Protein AF-A0A6V7QDJ6-F1 (afdb_monomer)

InterPro domains:
  IPR005202 Transcription factor GRAS [PF03514] (22-93)
  IPR005202 Transcription factor GRAS [PS50985] (1-94)

Mean predicted aligned error: 11.09 Å

Sequence (99 aa):
MPAKNGVRSRRRPKDREHHPVRGSQRIERSESGARFAQRMRRAGFSGVLFDEETARGVRVLLSEHASGWGMKREEDMLVLTWKGHSSVFTSAWVPKVIS

Secondary structure (DSSP, 8-state):
------------S-----PPP-GGG-------HHHHHHHHHHTTEEEEPPPHHHHHHHHHHHHHH-TTEEEEEETTEEEEEETTEEEEEEEEEEE----

Radius of gyration: 25.83 Å; Cα contacts (8 Å, |Δi|>4): 93; chains: 1; bounding box: 64×81×34 Å

pLDDT: mean 84.67, std 17.17, range [37.72, 97.69]

Structure (mmCIF, N/CA/C/O backbone):
data_AF-A0A6V7QDJ6-F1
#
_entry.id   AF-A0A6V7QDJ6-F1
#
loop_
_atom_site.group_PDB
_atom_site.id
_atom_site.type_symbol
_atom_site.label_atom_id
_atom_site.label_alt_id
_atom_site.label_comp_id
_atom_site.label_asym_id
_atom_site.label_entity_id
_atom_site.label_seq_id
_atom_site.pdbx_PDB_ins_code
_atom_site.Cartn_x
_atom_site.Cartn_y
_atom_site.Cartn_z
_atom_site.occupancy
_atom_site.B_iso_or_equiv
_atom_site.auth_seq_id
_atom_site.auth_comp_id
_atom_site.auth_asym_id
_atom_site.auth_atom_id
_atom_site.pdbx_PDB_model_num
ATOM 1 N N . MET A 1 1 ? 45.042 -66.908 -5.375 1.00 37.72 1 MET A N 1
ATOM 2 C CA . MET A 1 1 ? 43.802 -66.166 -5.694 1.00 37.72 1 MET A CA 1
ATOM 3 C C . MET A 1 1 ? 43.280 -65.507 -4.415 1.00 37.72 1 MET A C 1
ATOM 5 O O . MET A 1 1 ? 42.824 -66.253 -3.560 1.00 37.72 1 MET A O 1
ATOM 9 N N . PRO A 1 2 ? 43.382 -64.179 -4.205 1.00 38.88 2 PRO A N 1
ATOM 10 C CA . PRO A 1 2 ? 42.753 -63.527 -3.057 1.00 38.88 2 PRO A CA 1
ATOM 11 C C . PRO A 1 2 ? 41.411 -62.872 -3.437 1.00 38.88 2 PRO A C 1
ATOM 13 O O . PRO A 1 2 ? 41.263 -62.285 -4.509 1.00 38.88 2 PRO A O 1
ATOM 16 N N . ALA A 1 3 ? 40.432 -62.998 -2.540 1.00 44.94 3 ALA A N 1
ATOM 17 C CA . ALA A 1 3 ? 39.082 -62.459 -2.665 1.00 44.94 3 ALA A CA 1
ATOM 18 C C . ALA A 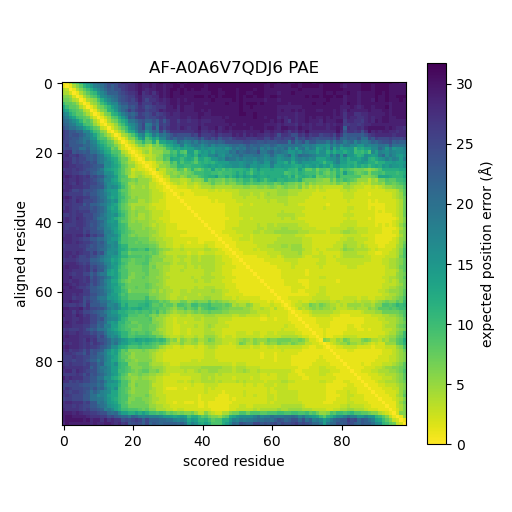1 3 ? 39.063 -60.921 -2.548 1.00 44.94 3 ALA A C 1
ATOM 20 O O . ALA A 1 3 ? 39.731 -60.340 -1.693 1.00 44.94 3 ALA A O 1
ATOM 21 N N . LYS A 1 4 ? 38.280 -60.251 -3.404 1.00 49.31 4 LYS A N 1
ATOM 22 C CA . LYS A 1 4 ? 38.083 -58.794 -3.367 1.00 49.31 4 LYS A CA 1
ATOM 23 C C . LYS A 1 4 ? 37.003 -58.443 -2.337 1.00 49.31 4 LYS A C 1
ATOM 25 O O . LYS A 1 4 ? 35.825 -58.691 -2.573 1.00 49.31 4 LYS A O 1
ATOM 30 N N . ASN A 1 5 ? 37.403 -57.834 -1.221 1.00 41.53 5 ASN A N 1
ATOM 31 C CA . ASN A 1 5 ? 36.486 -57.248 -0.242 1.00 41.53 5 ASN A CA 1
ATOM 32 C C . ASN A 1 5 ? 35.812 -55.997 -0.831 1.00 41.53 5 ASN A C 1
ATOM 34 O O . ASN A 1 5 ? 36.466 -54.989 -1.098 1.00 41.53 5 ASN A O 1
ATOM 38 N N . GLY A 1 6 ? 34.496 -56.073 -1.042 1.00 48.03 6 GLY A N 1
ATOM 39 C CA . GLY A 1 6 ? 33.670 -54.969 -1.527 1.00 48.03 6 GLY A CA 1
ATOM 40 C C . GLY A 1 6 ? 33.561 -53.849 -0.493 1.00 48.03 6 GLY A C 1
ATOM 41 O O . GLY A 1 6 ? 33.008 -54.029 0.591 1.00 48.03 6 GLY A O 1
ATOM 42 N N . VAL A 1 7 ? 34.080 -52.673 -0.842 1.00 53.44 7 VAL A N 1
ATOM 43 C CA . VAL A 1 7 ? 33.957 -51.443 -0.056 1.00 53.44 7 VAL A CA 1
ATOM 44 C C . VAL A 1 7 ? 32.476 -51.073 0.052 1.00 53.44 7 VAL A C 1
ATOM 46 O O . VAL A 1 7 ? 31.829 -50.727 -0.936 1.00 53.44 7 VAL A O 1
ATOM 49 N N . ARG A 1 8 ? 31.920 -51.144 1.266 1.00 54.97 8 ARG A N 1
ATOM 50 C CA . ARG A 1 8 ? 30.548 -50.711 1.554 1.00 54.97 8 ARG A CA 1
ATOM 51 C C . ARG A 1 8 ? 30.489 -49.187 1.418 1.00 54.97 8 ARG A C 1
ATOM 53 O O . ARG A 1 8 ? 30.904 -48.455 2.315 1.00 54.97 8 ARG A O 1
ATOM 60 N N . SER A 1 9 ? 30.006 -48.724 0.266 1.00 53.84 9 SER A N 1
ATOM 61 C CA . SER A 1 9 ? 29.750 -47.313 -0.026 1.00 53.84 9 SER A CA 1
ATOM 62 C C . SER A 1 9 ? 28.817 -46.729 1.038 1.00 53.84 9 SER A C 1
ATOM 64 O O . SER A 1 9 ? 27.617 -47.017 1.065 1.00 53.84 9 SER A O 1
ATOM 66 N N . ARG A 1 10 ? 29.374 -45.932 1.960 1.00 56.84 10 ARG A N 1
ATOM 67 C CA . ARG A 1 10 ? 28.581 -45.081 2.850 1.00 56.84 10 ARG A CA 1
ATOM 68 C C . ARG A 1 10 ? 27.946 -44.013 1.965 1.00 56.84 10 ARG A C 1
ATOM 70 O O . ARG A 1 10 ? 28.619 -43.065 1.563 1.00 56.84 10 ARG A O 1
ATOM 77 N N . ARG A 1 11 ? 26.672 -44.199 1.613 1.00 53.91 11 ARG A N 1
ATOM 78 C CA . ARG A 1 11 ? 25.898 -43.198 0.868 1.00 53.91 11 ARG A CA 1
ATOM 79 C C . ARG A 1 11 ? 25.984 -41.864 1.616 1.00 53.91 11 ARG A C 1
ATOM 81 O O . ARG A 1 11 ? 25.755 -41.813 2.824 1.00 53.91 11 ARG A O 1
ATOM 88 N N . ARG A 1 12 ? 26.383 -40.802 0.908 1.00 51.62 1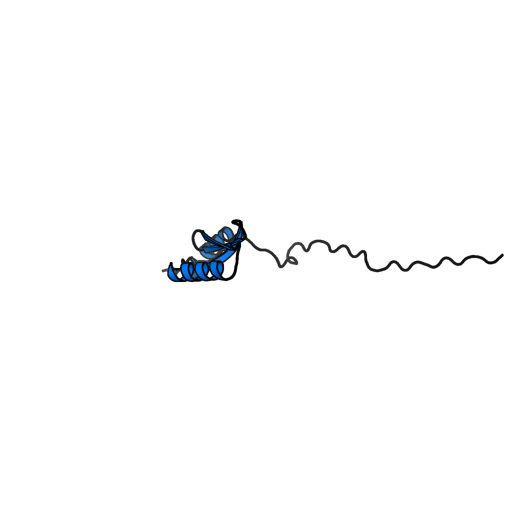2 ARG A N 1
ATOM 89 C CA . ARG A 1 12 ? 26.441 -39.439 1.453 1.00 51.62 12 ARG A CA 1
ATOM 90 C C . ARG A 1 12 ? 25.029 -39.015 1.885 1.00 51.62 12 ARG A C 1
ATOM 92 O O . ARG A 1 12 ? 24.084 -39.328 1.167 1.00 51.62 12 ARG A O 1
ATOM 99 N N . PRO A 1 13 ? 24.864 -38.262 2.985 1.00 50.22 13 PRO A N 1
ATOM 100 C CA . PRO A 1 13 ? 23.579 -37.682 3.360 1.00 50.22 13 PRO A CA 1
ATOM 101 C C . PRO A 1 13 ? 23.251 -36.517 2.411 1.00 50.22 13 PRO A C 1
ATOM 103 O O . PRO A 1 13 ? 23.417 -35.355 2.764 1.00 50.22 13 PRO A O 1
ATOM 106 N N . LYS A 1 14 ? 22.863 -36.819 1.169 1.00 52.91 14 LYS A N 1
ATOM 107 C CA . LYS A 1 14 ? 22.350 -35.830 0.205 1.00 52.91 14 LYS A CA 1
ATOM 108 C C . LYS A 1 14 ? 20.882 -36.044 -0.174 1.00 52.91 14 LYS A C 1
ATOM 110 O O . LYS A 1 14 ? 20.316 -35.175 -0.820 1.00 52.91 14 LYS A O 1
ATOM 115 N N . ASP A 1 15 ? 20.245 -37.096 0.340 1.00 52.44 15 ASP A N 1
ATOM 116 C CA . ASP A 1 15 ? 18.874 -37.477 -0.027 1.00 52.44 15 ASP A CA 1
ATOM 117 C C . ASP A 1 15 ? 17.852 -37.140 1.077 1.00 52.44 15 ASP A C 1
ATOM 119 O O . ASP A 1 15 ? 16.922 -37.899 1.336 1.00 52.44 15 ASP A O 1
ATOM 123 N N . ARG A 1 16 ? 18.022 -36.016 1.790 1.00 59.66 16 ARG A N 1
ATOM 124 C CA . ARG A 1 16 ? 16.914 -35.459 2.585 1.00 59.66 16 ARG A CA 1
ATOM 125 C C . ARG A 1 16 ? 16.072 -34.588 1.663 1.00 59.66 16 ARG A C 1
ATOM 127 O O . ARG A 1 16 ? 16.367 -33.406 1.479 1.00 59.66 16 ARG A O 1
ATOM 134 N N . GLU A 1 17 ? 15.040 -35.188 1.077 1.00 62.03 17 GLU A N 1
ATOM 135 C CA . GLU A 1 17 ? 13.956 -34.442 0.443 1.00 62.03 17 GLU A CA 1
ATOM 136 C C . GLU A 1 17 ? 13.406 -33.429 1.456 1.00 62.03 17 GLU A C 1
ATOM 138 O O . GLU A 1 17 ? 12.878 -33.789 2.509 1.00 62.03 17 GLU A O 1
ATOM 143 N N . HIS A 1 18 ? 13.576 -32.139 1.170 1.00 64.19 18 HIS A N 1
ATOM 144 C CA . HIS A 1 18 ? 12.934 -31.092 1.953 1.00 64.19 18 HIS A CA 1
ATOM 145 C C . HIS A 1 18 ? 11.461 -31.071 1.551 1.00 64.19 18 HIS A C 1
ATOM 147 O O . HIS A 1 18 ? 11.081 -30.430 0.571 1.00 64.19 18 HIS A O 1
ATOM 153 N N . HIS A 1 19 ? 10.629 -31.821 2.273 1.00 72.81 19 HIS A N 1
ATOM 154 C CA . HIS A 1 19 ? 9.190 -31.771 2.057 1.00 72.81 19 HIS A CA 1
ATOM 155 C C . HIS A 1 19 ? 8.675 -30.343 2.306 1.00 72.81 19 HIS A C 1
ATOM 157 O O . HIS A 1 19 ? 9.080 -29.712 3.288 1.00 72.81 19 HIS A O 1
ATOM 163 N N . PRO A 1 20 ? 7.768 -29.825 1.456 1.00 77.94 20 PRO A N 1
ATOM 164 C CA . PRO A 1 20 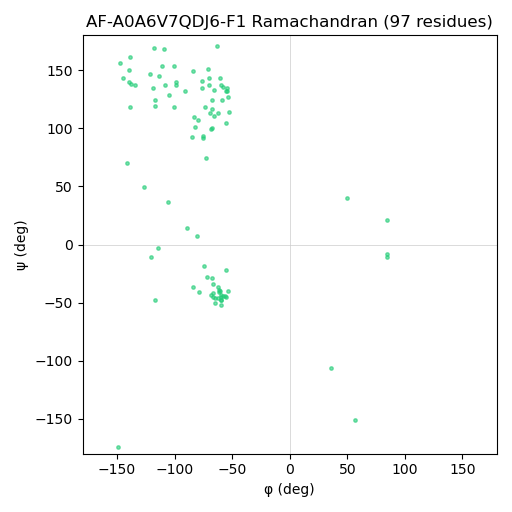? 7.171 -28.515 1.661 1.00 77.94 20 PRO A CA 1
ATOM 165 C C . PRO A 1 20 ? 6.542 -28.418 3.050 1.00 77.94 20 PRO A C 1
ATOM 167 O O . PRO A 1 20 ? 5.781 -29.300 3.457 1.00 77.94 20 PRO A O 1
ATOM 170 N N . VAL A 1 21 ? 6.835 -27.333 3.763 1.00 82.88 21 VAL A N 1
ATOM 171 C CA . VAL A 1 21 ? 6.284 -27.084 5.096 1.00 82.88 21 VAL A CA 1
ATOM 172 C C . VAL A 1 21 ? 4.775 -26.839 4.973 1.00 82.88 21 VAL A C 1
ATOM 174 O O . VAL A 1 21 ? 4.332 -25.987 4.198 1.00 82.88 21 VAL A O 1
ATOM 177 N N . ARG A 1 22 ? 3.961 -27.609 5.701 1.00 80.81 22 ARG A N 1
ATOM 178 C CA . ARG A 1 22 ? 2.486 -27.567 5.646 1.00 80.81 22 ARG A CA 1
ATOM 179 C C . ARG A 1 22 ? 1.909 -27.164 6.997 1.00 80.81 22 ARG A C 1
ATOM 181 O O . ARG A 1 22 ? 2.624 -27.119 7.988 1.00 80.81 22 ARG A O 1
ATOM 188 N N . GLY A 1 23 ? 0.607 -26.877 7.027 1.00 82.12 23 GLY A N 1
ATOM 189 C CA . GLY A 1 23 ? -0.115 -26.647 8.279 1.00 82.12 23 GLY A CA 1
ATOM 190 C C . GLY A 1 23 ? 0.498 -25.529 9.119 1.00 82.12 23 GLY A C 1
ATOM 191 O O . GLY A 1 23 ? 1.076 -24.586 8.573 1.00 82.12 23 GLY A O 1
ATOM 192 N N . SER A 1 24 ? 0.351 -25.621 10.442 1.00 81.25 24 SER A N 1
ATOM 193 C CA . SER A 1 24 ? 0.880 -24.666 11.433 1.00 81.25 24 SER A CA 1
ATOM 194 C C . SER A 1 24 ? 2.387 -24.434 11.334 1.00 81.25 24 SER A C 1
ATOM 196 O O . SER A 1 24 ? 2.840 -23.369 11.733 1.00 81.25 24 SER A O 1
ATOM 198 N N . GLN A 1 25 ? 3.148 -25.361 10.744 1.00 81.75 25 GLN A N 1
ATOM 199 C CA . GLN A 1 25 ? 4.587 -25.197 10.545 1.00 81.75 25 GLN A CA 1
ATOM 200 C C . GLN A 1 25 ? 4.931 -24.205 9.418 1.00 81.75 25 GLN A C 1
ATOM 202 O O . GLN A 1 25 ? 6.048 -23.696 9.367 1.00 81.75 25 GLN A O 1
ATOM 207 N N . ARG A 1 26 ? 3.992 -23.898 8.510 1.00 84.06 26 ARG A N 1
ATOM 208 C CA . ARG A 1 26 ? 4.209 -22.898 7.456 1.00 84.06 26 ARG A CA 1
ATOM 209 C C . ARG A 1 26 ? 4.033 -21.486 8.014 1.00 84.06 26 ARG A C 1
ATOM 211 O O . ARG A 1 26 ? 2.900 -21.058 8.232 1.00 84.06 26 ARG A O 1
ATOM 218 N N . ILE A 1 27 ? 5.145 -20.774 8.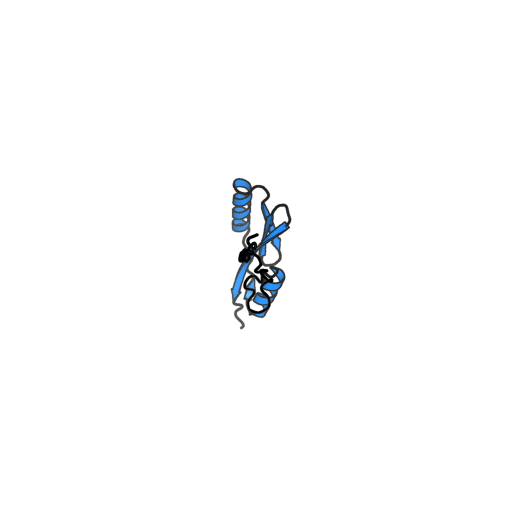174 1.00 83.06 27 ILE A N 1
ATOM 219 C CA . ILE A 1 27 ? 5.191 -19.386 8.661 1.00 83.06 27 ILE A CA 1
ATOM 220 C C . ILE A 1 27 ? 4.818 -18.393 7.545 1.00 83.06 27 ILE A C 1
ATOM 222 O O . ILE A 1 27 ? 4.043 -17.468 7.770 1.00 83.06 27 ILE A O 1
ATOM 226 N N . GLU A 1 28 ? 5.289 -18.618 6.315 1.00 83.69 28 GLU A N 1
ATOM 227 C CA . GLU A 1 28 ? 4.986 -17.755 5.165 1.00 83.69 28 GLU A CA 1
ATOM 228 C C . GLU A 1 28 ? 3.559 -17.979 4.645 1.00 83.69 28 GLU A C 1
ATOM 230 O O . GLU A 1 28 ? 3.297 -18.872 3.831 1.00 83.69 28 GLU A O 1
ATOM 235 N N . ARG A 1 29 ? 2.622 -17.164 5.136 1.00 87.38 29 ARG A N 1
ATOM 236 C CA . ARG A 1 29 ? 1.189 -17.205 4.799 1.00 87.38 29 ARG A CA 1
ATOM 237 C C . ARG A 1 29 ? 0.677 -15.845 4.340 1.00 87.38 29 ARG A C 1
ATOM 239 O O . ARG A 1 29 ? -0.330 -15.353 4.846 1.00 87.38 29 ARG A O 1
ATOM 246 N N . SER A 1 30 ? 1.392 -15.236 3.401 1.00 87.44 30 SER A N 1
ATOM 247 C CA . SER A 1 30 ? 0.978 -13.968 2.808 1.00 87.44 30 SER A CA 1
ATOM 248 C C . SER A 1 30 ? -0.429 -14.088 2.226 1.00 87.44 30 SER A C 1
ATOM 250 O O . SER A 1 30 ? -0.748 -15.045 1.516 1.00 87.44 30 SER A O 1
ATOM 252 N N . GLU A 1 31 ? -1.273 -13.115 2.543 1.00 91.25 31 GLU A N 1
ATOM 253 C CA . GLU A 1 31 ? -2.596 -12.952 1.952 1.00 91.25 31 GLU A CA 1
ATOM 254 C C . GLU A 1 31 ? -2.622 -11.727 1.032 1.00 91.25 31 GLU A C 1
ATOM 256 O O . GLU A 1 31 ? -1.690 -10.922 1.019 1.00 91.25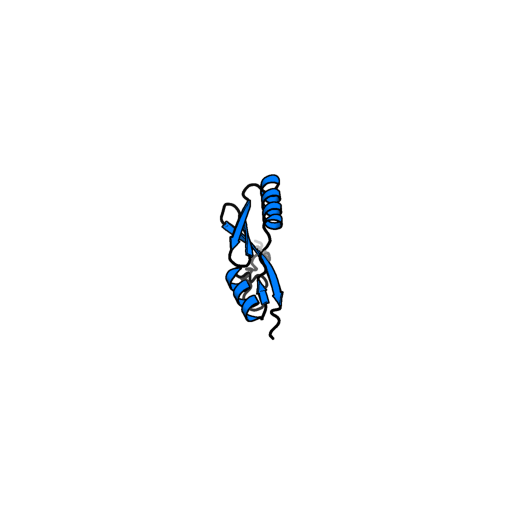 31 GLU A O 1
ATOM 261 N N . SER A 1 32 ? -3.686 -11.586 0.240 1.00 92.38 32 SER A N 1
ATOM 262 C CA . SER A 1 32 ? -3.887 -10.372 -0.549 1.00 92.38 32 SER A CA 1
ATOM 263 C C . SER A 1 32 ? -4.260 -9.193 0.351 1.00 92.38 32 SER A C 1
ATOM 265 O O . SER A 1 32 ? -4.940 -9.368 1.366 1.00 92.38 32 SER A O 1
ATOM 267 N N . GLY A 1 33 ? -3.899 -7.979 -0.073 1.00 92.94 33 GLY A N 1
ATOM 268 C CA . GLY A 1 33 ? -4.279 -6.750 0.629 1.00 92.94 33 GLY A CA 1
ATOM 269 C C . GLY A 1 33 ? -5.791 -6.644 0.853 1.00 92.94 33 GLY A C 1
ATOM 270 O O . GLY A 1 33 ? -6.226 -6.313 1.948 1.00 92.94 33 GLY A O 1
ATOM 271 N N . ALA A 1 34 ? -6.611 -7.044 -0.127 1.00 93.19 34 ALA A N 1
ATOM 272 C CA . ALA A 1 34 ? -8.071 -7.040 0.003 1.00 93.19 34 ALA A CA 1
ATOM 273 C C . ALA A 1 34 ? -8.587 -7.963 1.126 1.00 93.19 34 ALA A C 1
ATOM 275 O O . ALA A 1 34 ? -9.507 -7.598 1.861 1.00 93.19 34 ALA A O 1
ATOM 276 N N . ARG A 1 35 ? -7.985 -9.152 1.301 1.00 94.94 35 ARG A N 1
ATOM 277 C CA . ARG A 1 35 ? -8.338 -10.052 2.412 1.00 94.94 35 ARG A CA 1
ATOM 278 C C . ARG A 1 35 ? -7.911 -9.472 3.755 1.00 94.94 35 ARG A C 1
ATOM 280 O O . ARG A 1 35 ? -8.710 -9.477 4.692 1.00 94.94 35 ARG A O 1
ATOM 287 N N . PHE A 1 36 ? -6.706 -8.913 3.823 1.00 95.12 36 PHE A N 1
ATOM 288 C CA . PHE A 1 36 ? -6.219 -8.232 5.016 1.00 95.12 36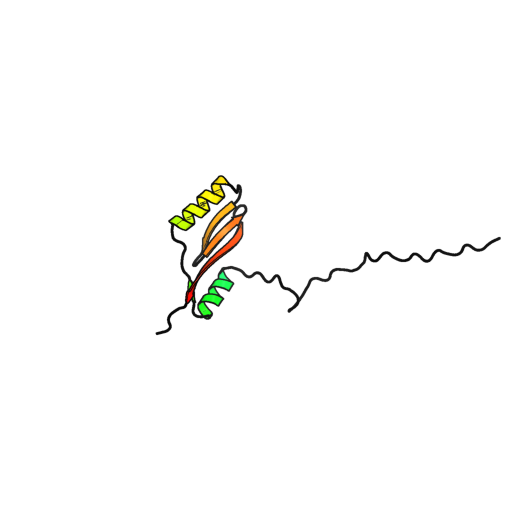 PHE A CA 1
ATOM 289 C C . PHE A 1 36 ? -7.120 -7.045 5.402 1.00 95.12 36 PHE A C 1
ATOM 291 O O . PHE A 1 36 ? -7.575 -6.957 6.541 1.00 95.12 36 PHE A O 1
ATOM 298 N N . ALA A 1 37 ? -7.481 -6.191 4.443 1.00 94.62 37 ALA A N 1
ATOM 299 C CA . ALA A 1 37 ? -8.373 -5.052 4.645 1.00 94.62 37 ALA A CA 1
ATOM 300 C C . ALA A 1 37 ? -9.757 -5.485 5.151 1.00 94.62 37 ALA A C 1
ATOM 302 O O . ALA A 1 37 ? -10.289 -4.926 6.112 1.00 94.62 37 ALA A O 1
ATOM 303 N N . GLN A 1 38 ? -10.324 -6.549 4.574 1.00 95.56 38 GLN A N 1
ATOM 304 C CA . GLN A 1 38 ? -11.577 -7.120 5.063 1.00 95.56 38 GLN A CA 1
ATOM 305 C C . GLN A 1 38 ? -11.464 -7.602 6.518 1.00 95.56 38 GLN A C 1
ATOM 307 O O . GLN A 1 38 ? -12.397 -7.395 7.298 1.00 95.56 38 GLN A O 1
ATOM 312 N N . ARG A 1 39 ? -10.340 -8.219 6.908 1.00 95.94 39 ARG A N 1
ATOM 313 C CA . ARG A 1 39 ? -10.095 -8.636 8.298 1.00 95.94 39 ARG A CA 1
ATOM 314 C C . ARG A 1 39 ? -10.004 -7.442 9.241 1.00 95.94 39 ARG A C 1
ATOM 316 O O . ARG A 1 39 ? -10.657 -7.468 10.279 1.00 95.94 39 ARG A O 1
ATOM 323 N N . MET A 1 40 ? -9.263 -6.401 8.870 1.00 96.31 40 MET A N 1
ATOM 324 C CA . MET A 1 40 ? -9.134 -5.186 9.681 1.00 96.31 40 MET A CA 1
ATOM 325 C C . MET A 1 40 ? -10.494 -4.519 9.911 1.00 96.31 40 MET A C 1
ATOM 327 O O . MET A 1 40 ? -10.856 -4.221 11.048 1.00 96.31 40 MET A O 1
ATOM 331 N N . ARG A 1 41 ? -11.314 -4.397 8.859 1.00 95.12 41 ARG A N 1
ATOM 332 C CA . ARG A 1 41 ? -12.677 -3.851 8.969 1.00 95.12 41 ARG A CA 1
ATOM 333 C C . ARG A 1 41 ? -13.574 -4.681 9.890 1.00 95.12 41 ARG A C 1
ATOM 335 O O . ARG A 1 41 ? -14.316 -4.110 10.685 1.00 95.12 41 ARG A O 1
ATOM 342 N N . ARG A 1 42 ? -13.487 -6.016 9.816 1.00 95.75 42 ARG A N 1
ATOM 343 C CA . ARG A 1 42 ? -14.211 -6.939 10.715 1.00 95.75 42 ARG A CA 1
ATOM 344 C C . ARG A 1 42 ? -13.719 -6.872 12.161 1.00 95.75 42 ARG A C 1
ATOM 346 O O . ARG A 1 42 ? -14.506 -7.107 13.065 1.00 95.75 42 ARG A O 1
ATOM 353 N N . ALA A 1 43 ? -12.450 -6.534 12.371 1.00 95.81 43 ALA A N 1
ATOM 354 C CA . ALA A 1 43 ? -11.858 -6.337 13.690 1.00 95.81 43 ALA A CA 1
ATOM 355 C C . ALA A 1 43 ? -12.162 -4.952 14.297 1.00 95.81 43 ALA A C 1
ATOM 357 O O . ALA A 1 43 ? -11.599 -4.609 15.330 1.00 95.81 43 ALA A O 1
ATOM 358 N N . GLY A 1 44 ? -13.033 -4.151 13.669 1.00 95.69 44 GLY A N 1
ATOM 359 C CA . GLY A 1 44 ? -13.431 -2.844 14.190 1.00 95.69 44 GLY A CA 1
ATOM 360 C C . GLY A 1 44 ? -12.479 -1.707 13.824 1.00 95.69 44 GLY A C 1
ATOM 361 O O . GLY A 1 44 ? -12.498 -0.679 14.484 1.00 95.69 44 GLY A O 1
ATOM 362 N N . PHE A 1 45 ? -11.665 -1.849 12.777 1.00 96.19 45 PHE A N 1
ATOM 363 C CA . PHE A 1 45 ? -10.821 -0.762 12.279 1.00 96.19 45 PHE A CA 1
ATOM 364 C C . PHE A 1 45 ? -11.427 -0.085 11.042 1.00 96.19 45 PHE A C 1
ATOM 366 O O . PHE A 1 45 ? -12.180 -0.692 10.273 1.00 96.19 45 PHE A O 1
ATOM 373 N N . SER A 1 46 ? -11.080 1.184 10.841 1.00 95.06 46 SER A N 1
ATOM 374 C CA . SER A 1 46 ? -11.300 1.943 9.605 1.00 95.06 46 SER A CA 1
ATOM 375 C C . SER A 1 46 ? -9.970 2.171 8.902 1.00 95.06 46 SER A C 1
ATOM 377 O O . SER A 1 46 ? -8.980 2.491 9.561 1.00 95.06 46 SER A O 1
ATOM 379 N N . GLY A 1 47 ? -9.953 2.007 7.579 1.00 94.44 47 GLY A N 1
ATOM 380 C CA . GLY A 1 47 ? -8.790 2.331 6.760 1.00 94.44 47 GLY A CA 1
ATOM 381 C C . GLY A 1 47 ? -8.576 3.840 6.695 1.00 94.44 47 GLY A C 1
ATOM 382 O O . GLY A 1 47 ? -9.539 4.608 6.673 1.00 94.44 47 GLY A O 1
ATOM 383 N N . VAL A 1 48 ? -7.314 4.260 6.684 1.00 94.44 48 VAL A N 1
ATOM 384 C CA . VAL A 1 48 ? -6.907 5.651 6.472 1.00 94.44 48 VAL A CA 1
ATOM 385 C C . VAL A 1 48 ? -6.089 5.715 5.193 1.00 94.44 48 VAL A C 1
ATOM 387 O O . VAL A 1 48 ? -5.092 5.007 5.043 1.00 94.44 48 VAL A O 1
ATOM 390 N N . LEU A 1 49 ? -6.519 6.568 4.267 1.00 92.00 49 LEU A N 1
ATOM 391 C CA . LEU A 1 49 ? -5.809 6.785 3.015 1.00 92.00 49 LEU A CA 1
ATOM 392 C C . LEU A 1 49 ? -4.574 7.646 3.244 1.00 92.00 49 LEU A C 1
ATOM 394 O O . LEU A 1 49 ? -4.622 8.639 3.966 1.00 92.00 49 LEU A O 1
ATOM 398 N N . PHE A 1 50 ? -3.491 7.297 2.557 1.00 92.69 50 PHE A N 1
ATOM 399 C CA . PHE A 1 50 ? -2.334 8.174 2.450 1.00 92.69 50 PHE A CA 1
ATOM 400 C C . PHE A 1 50 ? -2.714 9.423 1.657 1.00 92.69 50 PHE A C 1
ATOM 402 O O . PHE A 1 50 ? -3.328 9.328 0.583 1.00 92.69 50 PHE A O 1
ATOM 409 N N . ASP A 1 51 ? -2.333 10.583 2.178 1.00 93.44 51 ASP A N 1
ATOM 410 C CA . ASP A 1 51 ? -2.511 11.852 1.485 1.00 93.44 51 ASP A CA 1
ATOM 411 C C . ASP A 1 51 ? -1.696 11.906 0.179 1.00 93.44 51 ASP A C 1
ATOM 413 O O . ASP A 1 51 ? -0.929 11.002 -0.183 1.00 93.44 51 ASP A O 1
ATOM 417 N N . GLU A 1 52 ? -1.939 12.948 -0.611 1.00 94.88 52 GLU A N 1
ATOM 418 C CA . GLU A 1 52 ? -1.293 13.090 -1.915 1.00 94.88 52 GLU A CA 1
ATOM 419 C C . GLU A 1 52 ? 0.191 13.448 -1.792 1.00 94.88 52 GLU A C 1
ATOM 421 O O . GLU A 1 52 ? 0.982 13.071 -2.658 1.00 94.88 52 GLU A O 1
ATOM 426 N N . GLU A 1 53 ? 0.580 14.115 -0.704 1.00 96.50 53 GLU A N 1
ATOM 427 C CA . GLU A 1 53 ? 1.969 14.459 -0.404 1.00 96.50 53 GLU A CA 1
ATOM 428 C C . GLU A 1 53 ? 2.805 13.200 -0.159 1.00 96.50 53 GLU A C 1
ATOM 430 O O . GLU A 1 53 ? 3.812 12.986 -0.836 1.00 96.50 53 GLU A O 1
ATOM 435 N N . THR A 1 54 ? 2.330 12.303 0.705 1.00 94.81 54 THR A N 1
ATOM 436 C CA . THR A 1 54 ? 2.958 11.008 0.981 1.00 94.81 54 THR A CA 1
ATOM 437 C C . THR A 1 54 ? 3.051 10.176 -0.295 1.00 94.81 54 THR A C 1
ATOM 439 O O . THR A 1 54 ? 4.119 9.665 -0.638 1.00 94.81 54 THR A O 1
ATOM 442 N N . ALA A 1 55 ? 1.959 10.079 -1.063 1.00 94.75 55 ALA A N 1
ATOM 443 C CA . ALA A 1 55 ? 1.958 9.348 -2.329 1.00 94.75 55 ALA A CA 1
ATOM 444 C C . ALA A 1 55 ? 2.929 9.951 -3.359 1.00 94.75 55 ALA A C 1
ATOM 446 O O . ALA A 1 55 ? 3.563 9.222 -4.126 1.00 94.75 55 ALA A O 1
ATOM 447 N N . ARG A 1 56 ? 3.068 11.281 -3.394 1.00 96.31 56 ARG A N 1
ATOM 448 C CA . ARG A 1 56 ? 4.051 11.965 -4.239 1.00 96.31 56 ARG A CA 1
ATOM 449 C C . ARG A 1 56 ? 5.476 11.659 -3.791 1.00 96.31 56 ARG A C 1
ATOM 451 O O . ARG A 1 56 ? 6.285 11.336 -4.655 1.00 96.31 56 ARG A O 1
ATOM 458 N N . GLY A 1 57 ? 5.764 11.701 -2.492 1.00 96.31 57 GLY A N 1
ATOM 459 C CA . GLY A 1 57 ? 7.076 11.343 -1.948 1.00 96.31 57 GLY A CA 1
ATOM 460 C C . GLY A 1 57 ? 7.498 9.929 -2.353 1.00 96.31 57 GLY A C 1
ATOM 461 O O . GLY A 1 57 ? 8.605 9.733 -2.849 1.00 96.31 57 GLY A O 1
ATOM 462 N N . VAL A 1 58 ? 6.579 8.960 -2.263 1.00 95.56 58 VAL A N 1
ATOM 463 C CA . VAL A 1 58 ? 6.831 7.586 -2.728 1.00 95.56 58 VAL A CA 1
ATOM 464 C C . VAL A 1 58 ? 7.097 7.546 -4.236 1.00 95.56 58 VAL A C 1
ATOM 466 O O . VAL A 1 58 ? 8.063 6.917 -4.660 1.00 95.56 58 VAL A O 1
ATOM 469 N N . ARG A 1 59 ? 6.300 8.238 -5.065 1.00 95.31 59 ARG A N 1
ATOM 470 C CA . ARG A 1 59 ? 6.544 8.297 -6.522 1.00 95.31 59 ARG A CA 1
ATOM 471 C C . ARG A 1 59 ? 7.921 8.858 -6.865 1.00 95.31 59 ARG A C 1
ATOM 473 O O . ARG A 1 59 ? 8.588 8.281 -7.718 1.00 95.31 59 ARG A O 1
ATOM 480 N N . VAL A 1 60 ? 8.333 9.944 -6.208 1.00 96.81 60 VAL A N 1
ATOM 481 C CA . VAL A 1 60 ? 9.656 10.557 -6.405 1.00 96.81 60 VAL A CA 1
ATOM 482 C C . VAL A 1 60 ? 10.751 9.546 -6.072 1.00 96.81 60 VAL A C 1
ATOM 484 O O . VAL A 1 60 ? 11.559 9.231 -6.944 1.00 96.81 60 VAL A O 1
ATOM 487 N N . LEU A 1 61 ? 10.689 8.929 -4.887 1.00 96.06 61 LEU A N 1
ATOM 488 C CA . LEU A 1 61 ? 11.664 7.930 -4.443 1.00 96.06 61 LEU A CA 1
ATOM 489 C C . LEU A 1 61 ? 11.804 6.769 -5.436 1.00 96.06 61 LEU A C 1
ATOM 491 O O . LEU A 1 61 ? 12.918 6.365 -5.770 1.00 96.06 61 LEU A O 1
ATOM 495 N N . LEU A 1 62 ? 10.685 6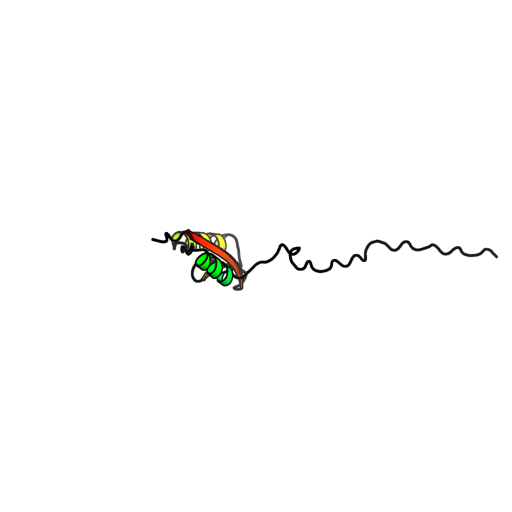.237 -5.937 1.00 96.12 62 LEU A N 1
ATOM 496 C CA . LEU A 1 62 ? 10.717 5.151 -6.920 1.00 96.12 62 LEU A CA 1
ATOM 497 C C . LE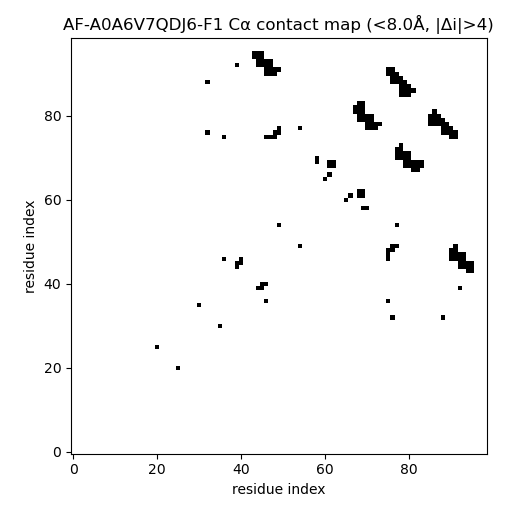U A 1 62 ? 11.314 5.606 -8.256 1.00 96.12 62 LEU A C 1
ATOM 499 O O . LEU A 1 62 ? 12.102 4.874 -8.853 1.00 96.12 62 LEU A O 1
ATOM 503 N N . SER A 1 63 ? 10.956 6.808 -8.715 1.00 94.12 63 SER A N 1
ATOM 504 C CA . SER A 1 63 ? 11.436 7.346 -9.990 1.00 94.12 63 SER A CA 1
ATOM 505 C C . SER A 1 63 ? 12.940 7.629 -9.993 1.00 94.12 63 SER A C 1
ATOM 507 O O . SER A 1 63 ? 13.589 7.427 -11.016 1.00 94.12 63 SER A O 1
ATOM 509 N N . GLU A 1 64 ? 13.495 8.038 -8.852 1.00 95.69 64 GLU A N 1
ATOM 510 C CA . GLU A 1 64 ? 14.911 8.391 -8.715 1.00 95.69 64 GLU A CA 1
ATOM 511 C C . GLU A 1 64 ? 15.798 7.169 -8.467 1.00 95.69 64 GLU A C 1
ATOM 513 O O . GLU A 1 64 ? 16.921 7.105 -8.968 1.00 95.69 64 GLU A O 1
ATOM 518 N N . HIS A 1 65 ? 15.307 6.184 -7.709 1.00 93.88 65 HIS A N 1
ATOM 519 C CA . HIS A 1 65 ? 16.165 5.130 -7.161 1.00 93.88 65 HIS A CA 1
ATOM 520 C C . HIS A 1 65 ? 15.801 3.705 -7.591 1.00 93.88 65 HIS A C 1
ATOM 522 O O . HIS A 1 65 ? 16.575 2.784 -7.330 1.00 93.88 65 HIS A O 1
ATOM 528 N N . ALA A 1 66 ? 14.645 3.481 -8.225 1.00 92.88 66 ALA A N 1
ATOM 529 C CA . ALA A 1 66 ? 14.099 2.135 -8.388 1.00 92.88 66 ALA A CA 1
ATOM 530 C C . ALA A 1 66 ? 13.432 1.916 -9.759 1.00 92.88 66 ALA A C 1
ATOM 532 O O . ALA A 1 66 ? 12.219 1.742 -9.873 1.00 92.88 66 ALA A O 1
ATOM 533 N N . SER A 1 67 ? 14.233 1.856 -10.829 1.00 95.44 67 SER A N 1
ATOM 534 C CA . SER A 1 67 ? 13.727 1.591 -12.184 1.00 95.44 67 SER A CA 1
ATOM 535 C C . SER A 1 67 ? 12.905 0.300 -12.262 1.00 95.44 67 SER A C 1
ATOM 537 O O . SER A 1 67 ? 13.310 -0.747 -11.761 1.00 95.44 67 SER A O 1
ATOM 539 N N . GLY A 1 68 ? 11.754 0.363 -12.931 1.00 94.88 68 GLY A N 1
ATOM 540 C CA . GLY A 1 68 ? 10.820 -0.761 -13.037 1.00 94.88 68 GLY A CA 1
ATOM 541 C C . GLY A 1 68 ? 9.859 -0.882 -11.855 1.00 94.88 68 GLY A C 1
ATOM 542 O O . GLY A 1 68 ? 8.880 -1.620 -11.968 1.00 94.88 68 GLY A O 1
ATOM 543 N N . TRP A 1 69 ? 10.072 -0.139 -10.766 1.00 97.69 69 TRP A N 1
ATOM 544 C CA . TRP A 1 69 ? 9.059 0.030 -9.735 1.00 97.69 69 TRP A CA 1
ATOM 545 C C . TRP A 1 69 ? 8.072 1.139 -10.095 1.00 97.69 69 TRP A C 1
ATOM 547 O O . TRP A 1 69 ? 8.395 2.119 -10.761 1.00 97.69 69 TRP A O 1
ATOM 557 N N . GLY A 1 70 ? 6.844 0.967 -9.631 1.00 96.69 70 GLY A N 1
ATOM 558 C CA . GLY A 1 70 ? 5.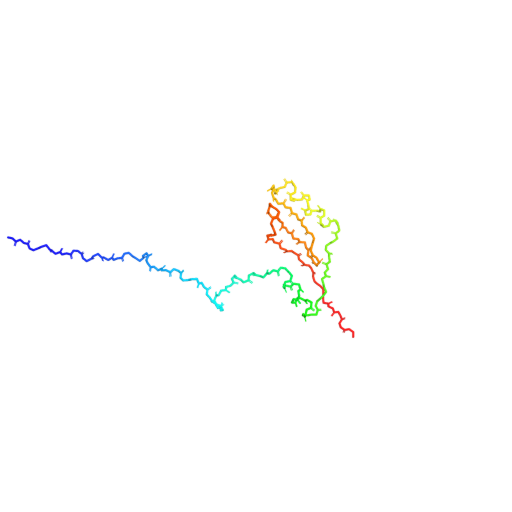766 1.940 -9.710 1.00 96.69 70 GLY A CA 1
ATOM 559 C C . GLY A 1 70 ? 4.839 1.781 -8.514 1.00 96.69 70 GLY A C 1
ATOM 560 O O . GLY A 1 70 ? 5.102 0.981 -7.612 1.00 96.69 70 GLY A O 1
ATOM 561 N N . MET A 1 71 ? 3.737 2.523 -8.507 1.00 96.50 71 MET A N 1
ATOM 562 C CA . MET A 1 71 ? 2.719 2.384 -7.473 1.00 96.50 71 MET A CA 1
ATOM 563 C C . MET A 1 71 ? 1.315 2.650 -8.002 1.00 96.50 71 MET A C 1
ATOM 565 O O . MET A 1 71 ? 1.132 3.377 -8.978 1.00 96.50 71 MET A O 1
ATOM 569 N N . LYS A 1 72 ? 0.320 2.097 -7.311 1.00 95.12 72 LYS A N 1
ATOM 570 C CA . LYS A 1 72 ? -1.106 2.361 -7.524 1.00 95.12 72 LYS A CA 1
ATOM 571 C C . LYS A 1 72 ? -1.837 2.489 -6.189 1.00 95.12 72 LYS A C 1
ATOM 573 O O . LYS A 1 72 ? -1.338 2.041 -5.158 1.00 95.12 72 LYS A O 1
ATOM 578 N N . ARG A 1 73 ? -3.020 3.100 -6.216 1.00 93.44 73 ARG A N 1
ATOM 579 C CA . ARG A 1 73 ? -3.941 3.162 -5.072 1.00 93.44 73 ARG A CA 1
ATOM 580 C C . ARG A 1 73 ? -5.013 2.079 -5.232 1.00 93.44 73 ARG A C 1
ATOM 582 O O . ARG A 1 73 ? -5.520 1.892 -6.335 1.00 93.44 73 ARG A O 1
ATOM 589 N N . GLU A 1 74 ? -5.351 1.384 -4.151 1.00 91.38 74 GLU A N 1
ATOM 590 C CA . GLU A 1 74 ? -6.426 0.382 -4.092 1.00 91.38 74 GLU A CA 1
ATOM 591 C C . GLU A 1 74 ? -7.193 0.539 -2.776 1.00 91.38 74 GLU A C 1
ATOM 593 O O . GLU A 1 74 ? -6.585 0.340 -1.734 1.00 91.38 74 GLU A O 1
ATOM 598 N N . GLU A 1 75 ? -8.497 0.849 -2.808 1.00 87.06 75 GLU A N 1
ATOM 599 C CA . GLU A 1 75 ? -9.332 1.100 -1.610 1.00 87.06 75 GLU A CA 1
ATOM 600 C C . GLU A 1 75 ? -8.551 1.820 -0.490 1.00 87.06 75 GLU A C 1
ATOM 602 O O . GLU A 1 75 ? -8.219 2.988 -0.652 1.00 87.06 75 GLU A O 1
ATOM 607 N N . ASP A 1 76 ? -8.201 1.097 0.583 1.00 87.88 76 ASP A N 1
ATOM 608 C CA . ASP A 1 76 ? -7.528 1.562 1.803 1.00 87.88 76 ASP A CA 1
ATOM 609 C C . ASP A 1 76 ? -5.981 1.506 1.737 1.00 87.88 76 ASP A C 1
ATOM 611 O O . ASP A 1 76 ? -5.301 1.507 2.766 1.00 87.88 76 ASP A O 1
ATOM 615 N N . MET A 1 77 ? -5.399 1.343 0.545 1.00 94.19 77 MET A N 1
ATOM 616 C CA . MET A 1 77 ? -4.014 0.896 0.379 1.00 94.19 77 MET A CA 1
ATOM 617 C C . MET A 1 77 ? -3.253 1.620 -0.730 1.00 94.19 77 MET A C 1
ATOM 619 O O . MET A 1 77 ? -3.786 1.997 -1.776 1.00 94.19 77 MET A O 1
ATOM 623 N N . LEU A 1 78 ? -1.942 1.719 -0.520 1.00 96.06 78 LEU A N 1
ATOM 624 C CA . LEU A 1 78 ? -0.954 2.023 -1.546 1.00 96.06 78 LEU A CA 1
ATOM 625 C C . LEU A 1 78 ? -0.221 0.727 -1.898 1.00 96.06 78 LEU A C 1
ATOM 627 O O . LEU A 1 78 ? 0.252 0.015 -1.015 1.00 96.06 78 LEU A O 1
ATOM 631 N N . VAL A 1 79 ? -0.144 0.404 -3.185 1.00 96.38 79 VAL A N 1
ATOM 632 C CA . VAL A 1 79 ? 0.457 -0.838 -3.676 1.00 96.38 79 VAL A CA 1
ATOM 633 C C . VAL A 1 79 ? 1.660 -0.506 -4.539 1.00 96.38 79 VAL A C 1
ATOM 635 O O . VAL A 1 79 ? 1.518 0.136 -5.578 1.00 96.38 79 VAL A O 1
ATOM 638 N N . LEU A 1 80 ? 2.832 -0.980 -4.127 1.00 97.06 80 LEU A N 1
ATOM 639 C CA . LEU A 1 80 ? 4.041 -0.965 -4.936 1.00 97.06 80 LEU A CA 1
ATOM 640 C C . LEU A 1 80 ? 3.971 -2.069 -5.988 1.00 97.06 80 LEU A C 1
ATOM 642 O O . LEU A 1 80 ? 3.623 -3.222 -5.699 1.00 97.06 80 LEU A O 1
ATOM 646 N N . THR A 1 81 ? 4.333 -1.711 -7.212 1.00 97.44 81 THR A N 1
ATOM 647 C CA . THR A 1 81 ? 4.312 -2.610 -8.361 1.00 97.44 81 THR A CA 1
ATOM 648 C C . THR A 1 81 ? 5.702 -2.782 -8.939 1.00 97.44 81 THR A C 1
ATOM 650 O O . THR A 1 81 ? 6.368 -1.784 -9.200 1.00 97.44 81 THR A O 1
ATOM 653 N N . TRP A 1 82 ? 6.101 -4.012 -9.237 1.00 97.38 82 TRP A N 1
ATOM 654 C CA . TRP A 1 82 ? 7.280 -4.300 -10.048 1.00 97.38 82 TRP A CA 1
ATOM 655 C C . TRP A 1 82 ? 6.849 -4.634 -11.475 1.00 97.38 82 TRP A C 1
ATOM 657 O O . TRP A 1 82 ? 6.115 -5.596 -11.699 1.00 97.38 82 TRP A O 1
ATOM 667 N N . LYS A 1 83 ? 7.280 -3.826 -12.448 1.00 95.75 83 LYS A N 1
ATOM 668 C CA . LYS A 1 83 ? 6.928 -3.955 -13.874 1.00 95.75 83 LYS A CA 1
ATOM 669 C C . LYS A 1 83 ? 5.415 -4.103 -14.099 1.00 95.75 83 LYS A C 1
ATOM 671 O O . LYS A 1 83 ? 4.972 -4.914 -14.902 1.00 95.75 83 LYS A O 1
ATOM 676 N N . GLY A 1 84 ? 4.623 -3.346 -13.338 1.00 95.00 84 GLY A N 1
ATOM 677 C CA . GLY A 1 84 ? 3.157 -3.368 -13.392 1.00 95.00 84 GLY A CA 1
ATOM 678 C C . GLY A 1 84 ? 2.477 -4.457 -12.550 1.00 95.00 84 GLY A C 1
ATOM 679 O O . GLY A 1 84 ? 1.263 -4.401 -12.368 1.00 95.00 84 GLY A O 1
ATOM 680 N N . HIS A 1 85 ? 3.218 -5.406 -11.971 1.00 96.06 85 HIS A N 1
ATOM 681 C CA . HIS A 1 85 ? 2.656 -6.445 -11.103 1.00 96.06 85 HIS A CA 1
ATOM 682 C C . HIS A 1 85 ? 2.653 -6.009 -9.636 1.00 96.06 85 HIS A C 1
ATOM 684 O O . HIS A 1 85 ? 3.680 -5.565 -9.129 1.00 96.06 85 HIS A O 1
ATOM 690 N N . SER A 1 86 ? 1.528 -6.170 -8.928 1.00 95.56 86 SER A N 1
ATOM 691 C CA . SER A 1 86 ? 1.446 -5.902 -7.484 1.00 95.56 86 SER A CA 1
ATOM 692 C C . SER A 1 86 ? 2.447 -6.768 -6.713 1.00 95.56 86 SER A C 1
ATOM 694 O O . SER A 1 86 ? 2.404 -7.993 -6.819 1.00 95.56 86 SER A O 1
ATOM 696 N N . SER A 1 87 ? 3.325 -6.145 -5.925 1.00 94.88 87 SER A N 1
ATOM 697 C CA . SER A 1 87 ? 4.334 -6.859 -5.129 1.00 94.88 87 SER A CA 1
ATOM 698 C C . SER A 1 87 ? 4.139 -6.662 -3.630 1.00 94.88 87 SER A C 1
ATOM 700 O O . SER A 1 87 ? 4.139 -7.638 -2.886 1.00 94.88 87 SER A O 1
ATOM 702 N N . VAL A 1 88 ? 3.944 -5.420 -3.183 1.00 95.19 88 VAL A N 1
ATOM 703 C CA . VAL A 1 88 ? 3.819 -5.078 -1.758 1.00 95.19 88 VAL A CA 1
ATOM 704 C C . VAL A 1 88 ? 2.689 -4.073 -1.589 1.00 95.19 88 VAL A C 1
ATOM 706 O O . VAL A 1 88 ? 2.574 -3.149 -2.389 1.00 95.19 88 VAL A O 1
ATOM 709 N N . PHE A 1 89 ? 1.861 -4.240 -0.560 1.00 95.50 89 PHE A N 1
ATOM 710 C CA . PHE A 1 89 ? 0.851 -3.256 -0.179 1.00 95.50 89 PHE A CA 1
ATOM 711 C C . PHE A 1 89 ? 1.209 -2.608 1.158 1.00 95.50 89 PHE A C 1
ATOM 713 O O . PHE A 1 89 ? 1.891 -3.195 1.998 1.00 95.50 89 PHE A O 1
ATOM 720 N N . THR A 1 90 ? 0.729 -1.390 1.358 1.00 96.06 90 THR A N 1
ATOM 721 C CA . THR A 1 90 ? 0.854 -0.633 2.599 1.00 96.06 90 THR A CA 1
ATOM 722 C C . THR A 1 90 ? -0.503 -0.026 2.917 1.00 96.06 90 THR A C 1
ATOM 724 O O . THR A 1 90 ? -1.201 0.453 2.024 1.00 96.06 90 THR A O 1
ATOM 727 N N . SER A 1 91 ? -0.896 -0.082 4.184 1.00 95.81 91 SER A N 1
ATOM 728 C CA . SER A 1 91 ? -2.216 0.333 4.663 1.00 95.81 91 SER A CA 1
ATOM 729 C C . SER A 1 91 ? -2.089 0.945 6.051 1.00 95.81 91 SER A C 1
ATOM 731 O O . SER A 1 91 ? -1.321 0.416 6.859 1.00 95.81 91 SER A O 1
ATOM 733 N N . ALA A 1 92 ? -2.867 1.980 6.348 1.00 95.88 92 ALA A N 1
ATOM 734 C CA . ALA A 1 92 ? -2.981 2.554 7.684 1.00 95.88 92 ALA A CA 1
ATOM 735 C C . ALA A 1 92 ? -4.395 2.330 8.235 1.00 95.88 92 ALA A C 1
ATOM 737 O O . ALA A 1 92 ? -5.367 2.330 7.482 1.00 95.88 92 ALA A O 1
ATOM 738 N N . TRP A 1 93 ? -4.507 2.116 9.548 1.00 96.88 93 TRP A N 1
ATOM 739 C CA . TRP A 1 93 ? -5.764 1.755 10.202 1.00 96.88 93 TRP A CA 1
ATOM 740 C C . TRP A 1 93 ? -5.915 2.482 11.530 1.00 96.88 93 TRP A C 1
ATOM 742 O O . TRP A 1 93 ? -4.959 2.572 12.299 1.00 96.88 93 TRP A O 1
ATOM 752 N N . VAL A 1 94 ? -7.132 2.932 11.823 1.00 96.12 94 VAL A N 1
ATOM 753 C CA . VAL A 1 94 ? -7.509 3.506 13.121 1.00 96.12 94 VAL A CA 1
ATOM 754 C C . VAL A 1 94 ? -8.656 2.706 13.736 1.00 96.12 94 VAL A C 1
ATOM 756 O O . VAL A 1 94 ? -9.496 2.189 12.990 1.00 96.12 94 VAL A O 1
ATOM 759 N N . PRO A 1 95 ? -8.722 2.566 15.071 1.00 96.56 95 PRO A N 1
ATOM 760 C CA . PRO A 1 95 ? -9.881 1.969 15.722 1.00 96.56 95 PRO A CA 1
ATOM 761 C C . PRO A 1 95 ? -11.155 2.744 15.374 1.00 96.56 95 PRO A C 1
ATOM 763 O O . PRO A 1 95 ? -11.173 3.975 15.417 1.00 96.56 95 PRO A O 1
ATOM 766 N N . LYS A 1 96 ? -12.240 2.036 15.056 1.00 91.31 96 LYS A N 1
ATOM 767 C CA . LYS A 1 96 ? -13.576 2.631 15.048 1.00 91.31 96 LYS A CA 1
ATOM 768 C C . LYS A 1 96 ? -13.987 2.818 16.497 1.00 91.31 96 LYS A C 1
ATOM 770 O O . LYS A 1 96 ? -14.103 1.841 17.232 1.00 91.31 96 LYS A O 1
ATOM 775 N N . VAL A 1 97 ? -14.219 4.060 16.905 1.00 80.81 97 VAL A N 1
ATOM 776 C CA . VAL A 1 97 ? -14.954 4.308 18.144 1.00 80.81 97 VAL A CA 1
ATOM 777 C C . VAL A 1 97 ? -16.369 3.792 17.902 1.00 80.81 97 VAL A C 1
ATOM 779 O O . VAL A 1 97 ? -17.087 4.317 17.054 1.00 80.81 97 VAL A O 1
ATOM 782 N N . ILE A 1 98 ? -16.726 2.704 18.577 1.00 66.94 98 ILE A N 1
ATOM 783 C CA . ILE A 1 98 ? -18.096 2.203 18.595 1.00 66.94 98 ILE A CA 1
ATOM 784 C C . ILE A 1 98 ? -18.803 3.049 19.654 1.00 66.94 98 ILE A C 1
ATOM 786 O O . ILE A 1 98 ? -18.550 2.861 20.843 1.00 66.94 98 ILE A O 1
ATOM 790 N N . SER A 1 99 ? -19.574 4.045 19.212 1.00 58.53 99 SER A N 1
ATOM 791 C CA . SER A 1 99 ? -20.500 4.794 20.070 1.00 58.53 99 SER A CA 1
ATOM 792 C C . SER A 1 99 ? -21.717 3.950 20.409 1.00 58.53 99 SER A C 1
ATOM 794 O O . SER A 1 99 ? -22.246 3.344 19.445 1.00 58.53 99 SER A O 1
#

Foldseek 3Di:
DDDDDDDPPPDDPPPPDPPPQDDPRDPPDDDDPVVVQVVCVVVQKDWDADDPVVVVVVQVCCVVPNPQWDWDDDDSWIFIDRVNHTDDIDIDIDGHPPD

Nearest PDB structures (foldseek):
  6kpb-assembly1_C-2  TM=9.693E-01  e=8.583E-04  Arabidopsis thaliana
  6kpd-assembly1_C-2  TM=9.654E-01  e=1.834E-03  Arabidopsis thaliana
  5b3h-assembly2_D  TM=8.444E-01  e=5.375E-03  Arabidopsis thaliana

Solvent-accessible surface area (backbone atoms only — not comparable to full-atom values): 6443 Å² total; per-residue (Å²): 139,84,85,84,81,78,79,81,77,78,77,72,96,74,81,74,78,81,72,81,71,56,73,90,74,39,78,89,69,87,74,55,66,70,60,52,50,53,51,42,47,73,72,45,32,40,68,42,71,80,53,70,66,61,54,47,52,51,51,50,53,30,73,77,76,32,87,57,46,50,73,50,80,50,97,44,32,45,32,38,16,54,76,83,40,85,72,49,73,46,71,43,74,44,78,53,82,84,126

Organism: NCBI:txid296719